Protein AF-A0A3B9D145-F1 (afdb_monomer_lite)

Secondary structure (DSSP, 8-state):
-PPPPP----TT-PPPPPPP----TTT-TT-----TTT-HHHHHHHHHHHHHHHHHHHHTPPPPPP-

Sequence (67 aa):
VRKPRARRNQKNKEQPTPQVMLFNLKDDLGEQTNVAADHPGTVQKLQARMTELDNEITRNARAPWQK

Radius of gyration: 21.22 Å; chains: 1; bounding box: 62×35×38 Å

Structure (mmCIF, N/CA/C/O backbone):
data_AF-A0A3B9D145-F1
#
_entry.id   AF-A0A3B9D145-F1
#
loop_
_atom_site.group_PDB
_atom_site.id
_atom_site.type_symbol
_atom_site.label_atom_id
_atom_site.label_alt_id
_atom_site.label_comp_id
_atom_site.label_asym_id
_atom_site.label_entity_id
_atom_site.label_seq_id
_atom_site.pdbx_PDB_ins_code
_atom_site.Cartn_x
_atom_site.Cartn_y
_atom_site.Cartn_z
_atom_site.occupancy
_atom_site.B_iso_or_equiv
_atom_site.auth_seq_id
_atom_site.auth_comp_id
_atom_site.auth_asym_id
_atom_site.auth_atom_id
_atom_site.pdbx_PDB_model_num
ATOM 1 N N . VAL A 1 1 ? 46.145 25.525 15.306 1.00 57.50 1 VAL A N 1
ATOM 2 C CA . VAL A 1 1 ? 45.596 24.514 14.365 1.00 57.50 1 VAL A CA 1
ATOM 3 C C . VAL A 1 1 ? 44.354 23.878 14.991 1.00 57.50 1 VAL A C 1
ATOM 5 O O . VAL A 1 1 ? 44.469 23.290 16.058 1.00 57.50 1 VAL A O 1
ATOM 8 N N . ARG A 1 2 ? 43.155 24.078 14.419 1.00 50.34 2 ARG A N 1
ATOM 9 C CA . ARG A 1 2 ? 41.889 23.525 14.953 1.00 50.34 2 ARG A CA 1
ATOM 10 C C . ARG A 1 2 ? 41.752 22.057 14.527 1.00 50.34 2 ARG A C 1
ATOM 12 O O . ARG A 1 2 ? 41.874 21.764 13.343 1.00 50.34 2 ARG A O 1
ATOM 19 N N . LYS A 1 3 ? 41.519 21.145 15.478 1.00 61.03 3 LYS A N 1
ATOM 20 C CA . LYS A 1 3 ? 41.336 19.710 15.193 1.00 61.03 3 LYS A CA 1
ATOM 21 C C . LYS A 1 3 ? 40.065 19.487 14.350 1.00 61.03 3 LYS A C 1
ATOM 23 O O . LYS A 1 3 ? 39.036 20.094 14.660 1.00 61.03 3 LYS A O 1
ATOM 28 N N . PRO A 1 4 ? 40.102 18.629 13.314 1.00 63.62 4 PRO A N 1
ATOM 29 C CA . PRO A 1 4 ? 38.925 18.325 12.510 1.00 63.62 4 PRO A CA 1
ATOM 30 C C . PRO A 1 4 ? 37.879 17.589 13.356 1.00 63.62 4 PRO A C 1
ATOM 32 O O . PRO A 1 4 ? 38.195 16.657 14.097 1.00 63.62 4 PRO A O 1
ATOM 35 N N . ARG A 1 5 ? 36.615 18.020 13.264 1.00 65.06 5 ARG A N 1
ATOM 36 C CA . ARG A 1 5 ? 35.490 17.359 13.937 1.00 65.06 5 ARG A CA 1
ATOM 37 C C . ARG A 1 5 ? 35.282 15.984 13.304 1.00 65.06 5 ARG A C 1
ATOM 39 O O . ARG A 1 5 ? 35.060 15.893 12.099 1.00 65.06 5 ARG A O 1
ATOM 46 N N . ALA A 1 6 ? 35.320 14.930 14.115 1.00 63.03 6 ALA A N 1
ATOM 47 C CA . ALA A 1 6 ? 34.982 13.587 13.664 1.00 63.03 6 ALA A CA 1
ATOM 48 C C . ALA A 1 6 ? 33.546 13.573 13.110 1.00 63.03 6 ALA A C 1
ATOM 50 O O . ALA A 1 6 ? 32.595 13.932 13.811 1.00 63.03 6 ALA A O 1
ATOM 51 N N . ARG A 1 7 ? 33.381 13.166 11.845 1.00 63.09 7 ARG A N 1
ATOM 52 C CA . ARG A 1 7 ? 32.064 12.885 11.263 1.00 63.09 7 ARG A CA 1
ATOM 53 C C . ARG A 1 7 ? 31.518 11.634 11.942 1.00 63.09 7 ARG A C 1
ATOM 55 O O . ARG A 1 7 ? 31.909 10.519 11.606 1.00 63.09 7 ARG A O 1
ATOM 62 N N . ARG A 1 8 ? 30.621 11.821 12.912 1.00 57.66 8 ARG A N 1
ATOM 63 C CA . ARG A 1 8 ? 29.854 10.742 13.544 1.00 57.66 8 ARG A CA 1
ATOM 64 C C . ARG A 1 8 ? 28.826 10.222 12.535 1.00 57.66 8 ARG A C 1
ATOM 66 O O . ARG A 1 8 ? 27.640 10.500 12.656 1.00 57.66 8 ARG A O 1
ATOM 73 N N . ASN A 1 9 ? 29.291 9.500 11.514 1.00 57.94 9 ASN A N 1
ATOM 74 C CA . ASN A 1 9 ? 28.420 8.693 10.668 1.00 57.94 9 ASN A CA 1
ATOM 75 C C . ASN A 1 9 ? 27.824 7.601 11.560 1.00 57.94 9 ASN A C 1
ATOM 77 O O . ASN A 1 9 ? 28.481 6.611 11.878 1.00 57.94 9 ASN A O 1
ATOM 81 N N . GLN A 1 10 ? 26.588 7.827 12.003 1.00 60.94 10 GLN A N 1
ATOM 82 C CA . GLN A 1 10 ? 25.739 6.846 12.670 1.00 60.94 10 GLN A CA 1
ATOM 83 C C . GLN A 1 10 ? 25.400 5.741 11.659 1.00 60.94 10 GLN A C 1
ATOM 85 O O . GLN A 1 10 ? 24.325 5.735 11.076 1.00 60.94 10 GLN A O 1
ATOM 90 N N . LYS A 1 11 ? 26.340 4.822 11.418 1.00 57.97 11 LYS A N 1
ATOM 91 C CA . LYS A 1 11 ? 26.163 3.671 10.517 1.00 57.97 11 LYS A CA 1
ATOM 92 C C . LYS A 1 11 ? 25.235 2.574 11.071 1.00 57.97 11 LYS A C 1
ATOM 94 O O . LYS A 1 11 ? 25.018 1.600 10.374 1.00 57.97 11 LYS A O 1
ATOM 99 N N . ASN A 1 12 ? 24.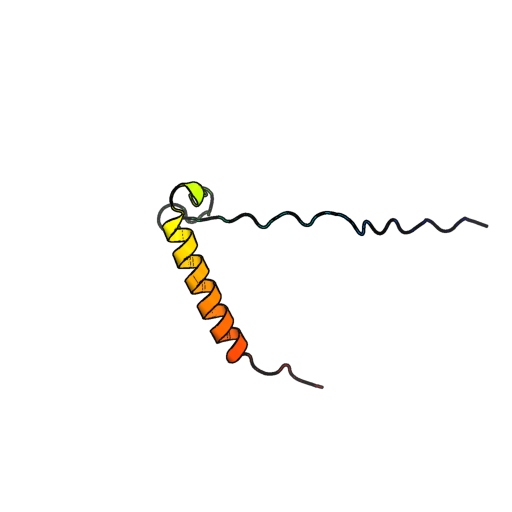669 2.749 12.269 1.00 60.62 12 ASN A N 1
ATOM 100 C CA . ASN A 1 12 ? 23.867 1.739 12.977 1.00 60.62 12 ASN A CA 1
ATOM 101 C C . ASN A 1 12 ? 22.558 2.305 13.561 1.00 60.62 12 ASN A C 1
ATOM 103 O O . ASN A 1 12 ? 22.153 1.929 14.656 1.00 60.62 12 ASN A O 1
ATOM 107 N N . LYS A 1 13 ? 21.896 3.253 12.888 1.00 66.81 13 LYS A N 1
ATOM 108 C CA . LYS A 1 13 ? 20.489 3.509 13.227 1.00 66.81 13 LYS A CA 1
ATOM 109 C C . LYS A 1 13 ? 19.656 2.435 12.543 1.00 66.81 13 LYS A C 1
ATOM 111 O O . LYS A 1 13 ? 19.576 2.430 11.317 1.00 66.81 13 LYS A O 1
ATOM 116 N N . GLU A 1 14 ? 19.110 1.521 13.339 1.00 73.00 14 GLU A N 1
ATOM 117 C CA . GLU A 1 14 ? 18.072 0.592 12.897 1.00 73.00 14 GLU A CA 1
ATOM 118 C C . GLU A 1 14 ? 16.989 1.407 12.187 1.00 73.00 14 GLU A C 1
ATOM 120 O O . GLU A 1 14 ? 16.468 2.384 12.734 1.00 73.00 14 GLU A O 1
ATOM 125 N N . GLN A 1 15 ? 16.745 1.080 10.918 1.00 73.75 15 GLN A N 1
ATOM 126 C CA . GLN A 1 15 ? 15.676 1.715 10.160 1.00 73.75 15 GLN A CA 1
ATOM 127 C C . GLN A 1 15 ? 14.357 1.290 10.812 1.00 73.75 15 GLN A C 1
ATOM 129 O O . GLN A 1 15 ? 14.176 0.091 11.048 1.00 73.75 15 GLN A O 1
ATOM 134 N N . PRO A 1 16 ? 13.454 2.229 11.136 1.00 76.44 16 PRO A N 1
ATOM 135 C CA . PRO A 1 16 ? 12.172 1.871 11.718 1.00 76.44 16 PRO A CA 1
ATOM 136 C C . PRO A 1 16 ? 11.434 0.930 10.765 1.00 76.44 16 PRO A C 1
ATOM 138 O O . PRO A 1 16 ? 11.401 1.154 9.552 1.00 76.44 16 PRO A O 1
ATOM 141 N N . THR A 1 17 ? 10.861 -0.140 11.312 1.00 81.69 17 THR A N 1
ATOM 142 C CA . THR A 1 17 ? 10.044 -1.063 10.527 1.00 81.69 17 THR A CA 1
ATOM 143 C C . THR A 1 17 ? 8.840 -0.308 9.965 1.00 81.69 17 THR A C 1
ATOM 145 O O . THR A 1 17 ? 8.175 0.399 10.731 1.00 81.69 17 THR A O 1
ATOM 148 N N . PRO A 1 18 ? 8.534 -0.443 8.665 1.00 83.50 18 PRO A N 1
ATOM 149 C CA . PRO A 1 18 ? 7.379 0.217 8.078 1.00 83.50 18 PRO A CA 1
ATOM 150 C C . PRO A 1 18 ? 6.098 -0.279 8.754 1.00 83.50 18 PRO A C 1
ATOM 152 O O . PRO A 1 18 ? 5.879 -1.482 8.899 1.00 83.50 18 PRO A O 1
ATOM 155 N N . GLN A 1 19 ? 5.264 0.661 9.190 1.00 89.75 19 GLN A N 1
ATOM 156 C CA . GLN A 1 19 ? 3.978 0.357 9.803 1.00 89.75 19 GLN A CA 1
ATOM 157 C C . GLN A 1 19 ? 2.923 0.154 8.714 1.00 89.75 19 GLN A C 1
ATOM 159 O O . GLN A 1 19 ? 2.804 0.968 7.802 1.00 89.75 19 GLN A O 1
ATOM 164 N N . VAL A 1 20 ? 2.139 -0.919 8.826 1.00 92.00 20 VAL A N 1
ATOM 165 C CA . VAL A 1 20 ? 1.015 -1.187 7.922 1.00 92.00 20 VAL A CA 1
ATOM 166 C C . VAL A 1 20 ? -0.241 -0.502 8.457 1.00 92.00 20 VAL A C 1
ATOM 168 O O . VAL A 1 20 ? -0.582 -0.649 9.634 1.00 92.00 20 VAL A O 1
ATOM 171 N N . MET A 1 21 ? -0.926 0.245 7.593 1.00 94.81 21 MET A N 1
ATOM 172 C CA . MET A 1 21 ? -2.164 0.956 7.915 1.00 94.81 21 MET A CA 1
ATOM 173 C C . MET A 1 21 ? -3.250 0.621 6.893 1.00 94.81 21 MET A C 1
ATOM 175 O O . MET A 1 21 ? -2.955 0.376 5.724 1.00 94.81 21 MET A O 1
ATOM 179 N N . LEU A 1 22 ? -4.502 0.595 7.344 1.00 95.94 22 LEU A N 1
ATOM 180 C CA . LEU A 1 22 ? -5.678 0.358 6.514 1.00 95.94 22 LEU A CA 1
ATOM 181 C C . LEU A 1 22 ? -6.762 1.356 6.910 1.00 95.94 22 LEU A C 1
ATOM 183 O O . LEU A 1 22 ? -7.092 1.457 8.089 1.00 95.94 22 LEU A O 1
ATOM 187 N N . PHE A 1 23 ? -7.333 2.034 5.919 1.00 96.81 23 PHE A N 1
ATOM 188 C CA . PHE A 1 23 ? -8.373 3.043 6.103 1.00 96.81 23 PHE A CA 1
ATOM 189 C C . PHE A 1 23 ? -9.593 2.712 5.251 1.00 96.81 23 PHE A C 1
ATOM 191 O O . PHE A 1 23 ? -9.474 2.179 4.144 1.00 96.81 23 PHE A O 1
ATOM 198 N N . ASN A 1 24 ? -10.775 3.053 5.756 1.00 95.69 24 ASN A N 1
ATOM 199 C CA . ASN A 1 24 ? -12.012 2.971 4.994 1.00 95.69 24 ASN A CA 1
ATOM 200 C C . ASN A 1 24 ? -12.374 4.361 4.466 1.00 95.69 24 ASN A C 1
ATOM 202 O O . ASN A 1 24 ? -13.075 5.116 5.127 1.00 95.69 24 ASN A O 1
ATOM 206 N N . LEU A 1 25 ? -11.946 4.668 3.242 1.00 95.44 25 LEU A N 1
ATOM 207 C CA . LEU A 1 25 ? -12.125 5.993 2.636 1.00 95.44 25 LEU A CA 1
ATOM 208 C C . LEU A 1 25 ? -13.589 6.400 2.406 1.00 95.44 25 LEU A C 1
ATOM 210 O O . LEU A 1 25 ? -13.860 7.570 2.147 1.00 95.44 25 LEU A O 1
ATOM 214 N N . LYS A 1 26 ? -14.537 5.456 2.471 1.00 96.06 26 LYS A N 1
ATOM 215 C CA . LYS A 1 26 ? -15.966 5.773 2.360 1.00 96.06 26 LYS A CA 1
ATOM 216 C C . LYS A 1 26 ? -16.468 6.515 3.597 1.00 96.06 26 LYS A C 1
ATOM 218 O O . LYS A 1 26 ? -17.246 7.454 3.460 1.00 96.06 26 LYS A O 1
ATOM 223 N N . ASP A 1 27 ? -16.026 6.074 4.769 1.00 94.19 27 ASP A N 1
ATOM 224 C CA . ASP A 1 27 ? -16.490 6.581 6.063 1.00 94.19 27 ASP A CA 1
ATOM 225 C C . ASP A 1 27 ? -15.440 7.492 6.731 1.00 94.19 27 ASP A C 1
ATOM 227 O O . ASP A 1 27 ? -15.777 8.314 7.578 1.00 94.19 27 ASP A O 1
ATOM 231 N N . ASP A 1 28 ? -14.177 7.386 6.311 1.00 94.50 28 ASP A N 1
ATOM 232 C CA . ASP A 1 28 ? -13.023 8.124 6.822 1.00 94.50 28 ASP A CA 1
ATOM 233 C C . ASP A 1 28 ? -12.115 8.585 5.670 1.00 94.50 28 ASP A C 1
ATOM 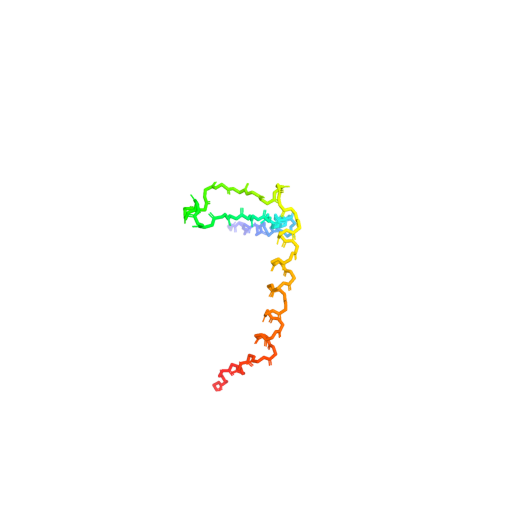235 O O . ASP A 1 28 ? -11.039 8.042 5.410 1.00 94.50 28 ASP A O 1
ATOM 239 N N . LEU A 1 29 ? -12.569 9.614 4.954 1.00 95.06 29 LEU A N 1
ATOM 240 C CA . LEU A 1 29 ? -11.802 10.243 3.872 1.00 95.06 29 LEU A CA 1
ATOM 241 C C . LEU A 1 29 ? -10.529 10.948 4.378 1.00 95.06 29 LEU A C 1
ATOM 243 O O . LEU A 1 29 ? -9.620 11.214 3.599 1.00 95.06 29 LEU A O 1
ATOM 247 N N . GLY A 1 30 ? -10.479 11.281 5.671 1.00 96.25 30 GLY A N 1
ATOM 248 C CA . GLY A 1 30 ? -9.345 11.953 6.297 1.00 96.25 30 GLY A CA 1
ATOM 249 C C . GLY A 1 30 ? -8.226 11.014 6.743 1.00 96.25 30 GLY A C 1
ATOM 250 O O . GLY A 1 30 ? -7.258 11.516 7.310 1.00 96.25 30 GLY A O 1
ATOM 251 N N . GLU A 1 31 ? -8.367 9.699 6.530 1.00 96.56 31 GLU A N 1
ATOM 252 C CA . GLU A 1 31 ? -7.392 8.671 6.927 1.00 96.56 31 GLU A CA 1
ATOM 253 C C . GLU A 1 31 ? -6.985 8.781 8.409 1.00 96.56 31 GLU A C 1
ATOM 255 O O . GLU A 1 31 ? -5.812 8.697 8.775 1.00 96.56 31 GLU A O 1
ATOM 260 N N . GLN A 1 32 ? -7.957 9.015 9.292 1.00 95.56 32 GLN A N 1
ATOM 261 C CA . GLN A 1 32 ? -7.700 9.250 10.714 1.00 95.56 32 GLN A CA 1
ATOM 262 C C . GLN A 1 32 ? -7.685 7.954 11.531 1.00 95.56 32 GLN A C 1
ATOM 264 O O . GLN A 1 32 ? -6.989 7.863 12.544 1.00 95.56 32 GLN A O 1
ATOM 269 N N . THR A 1 33 ? -8.441 6.943 11.100 1.00 95.94 33 THR A N 1
ATOM 270 C CA . THR A 1 33 ? -8.704 5.721 11.865 1.00 95.94 33 THR A CA 1
ATOM 271 C C . THR A 1 33 ? -8.094 4.505 11.180 1.00 95.94 33 THR A C 1
ATOM 273 O O . THR A 1 33 ? -8.632 3.971 10.211 1.00 95.94 33 THR A O 1
ATOM 276 N N . ASN A 1 34 ? -6.970 4.025 11.714 1.00 95.44 34 ASN A N 1
ATOM 277 C CA . ASN A 1 34 ? -6.326 2.810 11.224 1.00 95.44 34 ASN A CA 1
ATOM 278 C C . ASN A 1 34 ? -7.053 1.552 11.733 1.00 95.44 34 ASN A C 1
ATOM 280 O O . ASN A 1 34 ? -7.020 1.261 12.927 1.00 95.44 34 ASN A O 1
ATOM 284 N N . VAL A 1 35 ? -7.622 0.771 10.814 1.00 95.44 35 VAL A N 1
ATOM 285 C CA . VAL A 1 35 ? -8.345 -0.488 11.085 1.00 95.44 35 VAL A CA 1
ATOM 286 C C . VAL A 1 35 ? -7.575 -1.736 10.621 1.00 95.44 35 VAL A C 1
ATOM 288 O O . VAL A 1 35 ? -8.146 -2.811 10.438 1.00 95.44 35 VAL A O 1
ATOM 291 N N . ALA A 1 36 ? -6.258 -1.626 10.399 1.00 94.81 36 ALA A N 1
ATOM 292 C CA . ALA A 1 36 ? -5.436 -2.733 9.892 1.00 94.81 36 ALA A CA 1
ATOM 293 C C . ALA A 1 36 ? -5.427 -3.960 10.816 1.00 94.81 36 ALA A C 1
ATOM 295 O O . ALA A 1 36 ? -5.424 -5.091 10.328 1.00 94.81 36 ALA A O 1
ATOM 296 N N . ALA A 1 37 ? -5.434 -3.739 12.134 1.00 93.81 37 ALA A N 1
ATOM 297 C CA . ALA A 1 37 ? -5.440 -4.812 13.128 1.00 93.81 37 ALA A CA 1
ATOM 298 C C . ALA A 1 37 ? -6.752 -5.615 13.111 1.00 93.81 37 ALA A C 1
ATOM 300 O O . ALA A 1 37 ? -6.726 -6.828 13.311 1.00 93.81 37 ALA A O 1
ATOM 301 N N . ASP A 1 38 ? -7.872 -4.954 12.806 1.00 95.31 38 ASP A N 1
ATOM 302 C CA . ASP A 1 38 ? -9.206 -5.563 12.793 1.00 95.31 38 ASP A CA 1
ATOM 303 C C . ASP A 1 38 ? -9.486 -6.332 11.492 1.00 95.31 38 ASP A C 1
ATOM 305 O O . ASP A 1 38 ? -10.322 -7.237 11.453 1.00 95.31 38 ASP A O 1
ATOM 309 N N . HIS A 1 39 ? -8.760 -6.015 10.412 1.00 94.88 39 HIS A N 1
ATOM 310 C CA . HIS A 1 39 ? -8.969 -6.604 9.086 1.00 94.88 39 HIS A CA 1
ATOM 311 C C . HIS A 1 39 ? -7.686 -7.171 8.445 1.00 94.88 39 HIS A C 1
ATOM 313 O O . HIS A 1 39 ? -7.335 -6.795 7.318 1.00 94.88 39 HIS A O 1
ATOM 319 N N . PRO A 1 40 ? -7.009 -8.149 9.078 1.00 94.12 40 PRO A N 1
ATOM 320 C CA . PRO A 1 40 ? -5.745 -8.692 8.573 1.00 94.12 40 PRO A CA 1
ATOM 321 C C . PRO A 1 40 ? -5.882 -9.371 7.201 1.00 94.12 40 PRO A C 1
ATOM 323 O O . PRO A 1 40 ? -4.979 -9.284 6.370 1.00 94.12 40 PRO A O 1
ATOM 326 N N . GLY A 1 41 ? -7.027 -10.004 6.916 1.00 95.94 41 GLY A N 1
ATOM 327 C CA . G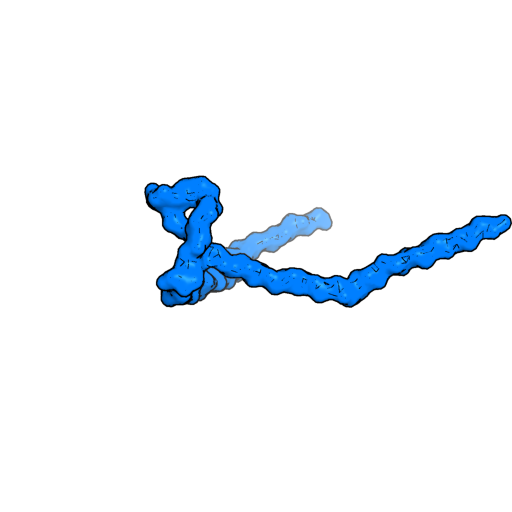LY A 1 41 ? -7.286 -10.622 5.609 1.00 95.94 41 GLY A CA 1
ATOM 328 C C . GLY A 1 41 ? -7.393 -9.599 4.472 1.00 95.94 41 GLY A C 1
ATOM 329 O O . GLY A 1 41 ? -6.883 -9.826 3.374 1.00 95.94 41 GLY A O 1
ATOM 330 N N . THR A 1 42 ? -8.001 -8.439 4.739 1.00 95.62 42 THR A N 1
ATOM 331 C CA . THR A 1 42 ? -8.096 -7.340 3.766 1.00 95.62 42 THR A CA 1
ATOM 332 C C . THR A 1 42 ? -6.719 -6.751 3.485 1.00 95.62 42 THR A C 1
ATOM 334 O O . THR A 1 42 ? -6.378 -6.543 2.321 1.00 95.62 42 THR A O 1
ATOM 337 N N . VAL A 1 4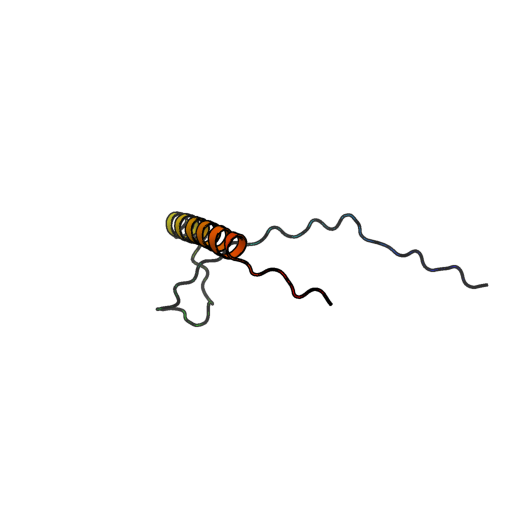3 ? -5.905 -6.558 4.528 1.00 95.69 43 VAL A N 1
ATOM 338 C CA . VAL A 1 43 ? -4.515 -6.100 4.399 1.00 95.69 43 VAL A CA 1
ATOM 339 C C . VAL A 1 43 ? -3.717 -7.034 3.488 1.00 95.69 43 VAL A C 1
ATOM 341 O O . VAL A 1 43 ? -3.137 -6.573 2.508 1.00 95.69 43 VAL A O 1
ATOM 344 N N . GLN A 1 44 ? -3.742 -8.345 3.745 1.00 95.81 44 GLN A N 1
ATOM 345 C CA . GLN A 1 44 ? -3.004 -9.324 2.935 1.00 95.81 44 GLN A CA 1
ATOM 346 C C . GLN A 1 44 ? -3.436 -9.304 1.466 1.00 95.81 44 GLN A C 1
ATOM 348 O O . GLN A 1 44 ? -2.595 -9.301 0.567 1.00 95.81 44 GLN A O 1
ATOM 353 N N . LYS A 1 45 ? -4.747 -9.246 1.209 1.00 97.44 45 LYS A N 1
ATOM 354 C CA . LYS A 1 45 ? -5.289 -9.197 -0.153 1.00 97.44 45 LYS A CA 1
ATOM 355 C C . LYS A 1 45 ? -4.845 -7.939 -0.901 1.00 97.44 45 LYS A C 1
ATOM 357 O O . LYS A 1 45 ? -4.454 -8.022 -2.064 1.00 97.44 45 LYS A O 1
ATOM 362 N N . LEU A 1 46 ? -4.923 -6.777 -0.252 1.00 96.56 46 LEU A N 1
ATOM 363 C CA . LEU A 1 46 ? -4.511 -5.509 -0.854 1.00 96.56 46 LEU A CA 1
ATOM 364 C C . LEU A 1 46 ? -3.001 -5.468 -1.091 1.00 96.56 46 LEU A C 1
ATOM 366 O O . LEU A 1 46 ? -2.571 -5.034 -2.156 1.00 96.56 46 LEU A O 1
ATOM 370 N N . GLN A 1 47 ? -2.209 -5.986 -0.153 1.00 95.12 47 GLN A N 1
ATOM 371 C CA . GLN A 1 47 ? -0.760 -6.064 -0.289 1.00 95.12 47 GLN A CA 1
ATOM 372 C C . GLN A 1 47 ? -0.343 -6.980 -1.446 1.00 95.12 47 GLN A C 1
ATOM 374 O O . GLN A 1 47 ? 0.497 -6.592 -2.253 1.00 95.12 47 GLN A O 1
ATOM 379 N N . ALA A 1 48 ? -0.971 -8.152 -1.585 1.00 96.69 48 ALA A N 1
ATOM 380 C CA . ALA A 1 48 ? -0.718 -9.051 -2.710 1.00 96.69 48 ALA A CA 1
ATOM 381 C C . ALA A 1 48 ? -1.021 -8.374 -4.056 1.00 96.69 48 ALA A C 1
ATOM 383 O O . ALA A 1 48 ? -0.208 -8.434 -4.978 1.00 96.69 48 ALA A O 1
ATOM 384 N N . ARG A 1 49 ? -2.154 -7.663 -4.145 1.00 97.38 49 ARG A N 1
ATOM 385 C CA . ARG A 1 49 ? -2.532 -6.905 -5.345 1.00 97.38 49 ARG A CA 1
ATOM 386 C C . ARG A 1 49 ? -1.550 -5.773 -5.652 1.00 97.38 49 ARG A C 1
ATOM 388 O O . ARG A 1 49 ? -1.223 -5.556 -6.812 1.00 97.38 49 ARG A O 1
ATOM 395 N N . MET A 1 50 ? -1.076 -5.059 -4.632 1.00 95.88 50 MET A N 1
ATOM 396 C CA . MET A 1 50 ? -0.061 -4.014 -4.792 1.00 95.88 50 MET A CA 1
ATOM 397 C C . MET A 1 50 ? 1.224 -4.594 -5.396 1.00 95.88 50 MET A C 1
ATOM 399 O O . MET A 1 50 ? 1.721 -4.071 -6.383 1.00 95.88 50 MET A O 1
ATOM 403 N N . THR A 1 51 ? 1.715 -5.719 -4.867 1.00 96.12 51 THR A N 1
ATOM 404 C CA . THR A 1 51 ? 2.915 -6.390 -5.391 1.00 96.12 51 THR A CA 1
ATOM 405 C C . THR A 1 51 ? 2.736 -6.889 -6.825 1.00 96.12 51 THR A C 1
ATOM 407 O O . THR A 1 51 ? 3.661 -6.800 -7.630 1.00 96.12 51 THR A O 1
ATOM 410 N N . GLU A 1 52 ? 1.563 -7.420 -7.169 1.00 97.38 52 GLU A N 1
ATOM 411 C CA . GLU A 1 52 ? 1.250 -7.827 -8.542 1.00 97.38 52 GLU A CA 1
ATOM 412 C C . GLU A 1 52 ? 1.335 -6.641 -9.515 1.00 97.38 52 GLU A C 1
ATOM 414 O O . GLU A 1 52 ? 2.034 -6.728 -10.527 1.00 97.38 52 GLU A O 1
ATOM 419 N N . LEU A 1 53 ? 0.702 -5.519 -9.165 1.00 97.00 53 LEU A N 1
ATOM 420 C CA . LEU A 1 53 ? 0.719 -4.299 -9.973 1.00 97.00 53 LEU A CA 1
ATOM 421 C C . LEU A 1 53 ? 2.122 -3.693 -10.077 1.00 97.00 53 LEU A C 1
ATOM 423 O O . LEU A 1 53 ? 2.532 -3.304 -11.167 1.00 97.00 53 LEU A O 1
ATOM 427 N N . ASP A 1 54 ? 2.892 -3.662 -8.989 1.00 95.69 54 ASP A N 1
ATOM 428 C CA . ASP A 1 54 ? 4.278 -3.177 -9.009 1.00 95.69 54 ASP A CA 1
ATOM 429 C C . ASP A 1 54 ? 5.151 -4.009 -9.951 1.00 95.69 54 ASP A C 1
ATOM 431 O O . ASP A 1 54 ? 5.955 -3.462 -10.713 1.00 95.69 54 ASP A O 1
ATOM 435 N N . ASN A 1 55 ? 4.977 -5.333 -9.947 1.00 95.62 55 ASN A N 1
ATOM 436 C CA . ASN A 1 55 ? 5.681 -6.219 -10.869 1.00 95.62 55 ASN A CA 1
ATOM 437 C C . ASN A 1 55 ? 5.292 -5.936 -12.324 1.00 95.62 55 ASN A C 1
ATOM 439 O O . ASN A 1 55 ? 6.160 -5.920 -13.198 1.00 95.62 55 ASN A O 1
ATOM 443 N N . GLU A 1 56 ? 4.007 -5.705 -12.595 1.00 96.31 56 GLU A N 1
ATOM 444 C CA . GLU A 1 56 ? 3.524 -5.345 -13.928 1.00 96.31 56 GLU A CA 1
ATOM 445 C C . GLU A 1 56 ? 4.091 -3.996 -14.396 1.00 96.31 56 GLU A C 1
ATOM 447 O O . GLU A 1 56 ? 4.644 -3.905 -15.494 1.00 96.31 56 GLU A O 1
ATOM 452 N N . ILE A 1 57 ? 4.025 -2.963 -13.551 1.00 95.62 57 ILE A N 1
ATOM 453 C CA . ILE A 1 57 ? 4.561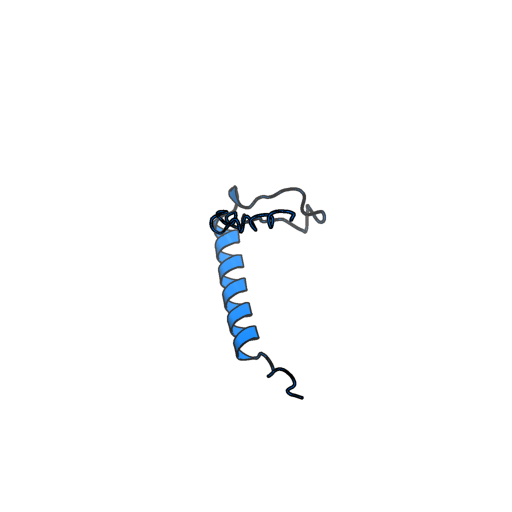 -1.627 -13.840 1.00 95.62 57 ILE A CA 1
ATOM 454 C C . ILE A 1 57 ? 6.067 -1.701 -14.086 1.00 95.62 57 ILE A C 1
ATOM 456 O O . ILE A 1 57 ? 6.558 -1.125 -15.054 1.00 95.62 57 ILE A O 1
ATOM 460 N N . THR A 1 58 ? 6.797 -2.445 -13.253 1.00 94.62 58 THR A N 1
ATOM 461 C CA . THR A 1 58 ? 8.250 -2.618 -13.383 1.00 94.62 58 THR A CA 1
ATOM 462 C C . THR A 1 58 ? 8.614 -3.300 -14.700 1.00 94.62 58 THR A C 1
ATOM 464 O O . THR A 1 58 ? 9.536 -2.859 -15.382 1.00 94.62 58 THR A O 1
ATOM 467 N N . ARG A 1 59 ? 7.877 -4.346 -15.102 1.00 94.44 59 ARG A N 1
ATOM 468 C CA . ARG A 1 59 ? 8.089 -5.032 -16.390 1.00 94.44 59 ARG A CA 1
ATOM 469 C C . ARG A 1 59 ? 7.831 -4.116 -17.585 1.00 94.44 59 ARG A C 1
ATOM 471 O O . ARG A 1 59 ? 8.548 -4.203 -18.576 1.00 94.44 59 ARG A O 1
ATOM 478 N N . ASN A 1 60 ? 6.831 -3.245 -17.479 1.00 94.56 60 ASN A N 1
ATOM 479 C CA . ASN A 1 60 ? 6.430 -2.313 -18.533 1.00 94.56 60 A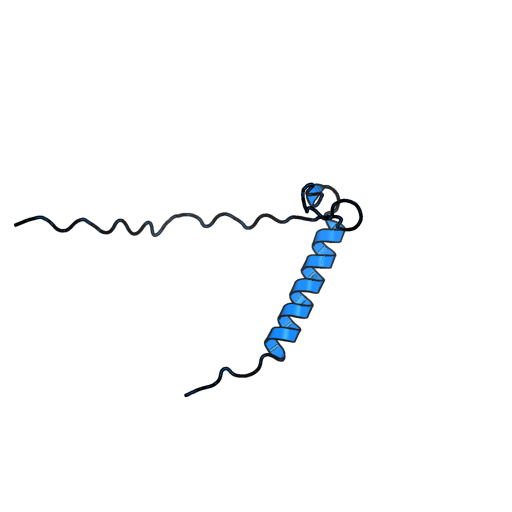SN A CA 1
ATOM 480 C C . ASN A 1 60 ? 7.127 -0.941 -18.439 1.00 94.56 60 ASN A C 1
ATOM 482 O O . ASN A 1 60 ? 6.798 -0.025 -19.200 1.00 94.56 60 ASN A O 1
ATOM 486 N N . ALA A 1 61 ? 8.072 -0.768 -17.511 1.00 93.69 61 ALA A N 1
ATOM 487 C CA . ALA A 1 61 ? 8.750 0.500 -17.295 1.00 93.69 61 ALA A CA 1
ATOM 488 C C . ALA A 1 61 ? 9.579 0.885 -18.529 1.00 93.69 61 ALA A C 1
ATOM 490 O O . ALA A 1 61 ? 10.401 0.116 -19.031 1.00 93.69 61 ALA A O 1
ATOM 491 N N . ARG A 1 62 ? 9.374 2.108 -19.026 1.00 93.06 62 ARG A N 1
ATOM 492 C CA . ARG A 1 62 ? 10.152 2.639 -20.151 1.00 93.06 62 ARG A CA 1
ATOM 493 C C . ARG A 1 62 ? 11.601 2.862 -19.725 1.00 93.06 62 ARG A C 1
ATOM 495 O O . ARG A 1 62 ? 11.857 3.320 -18.612 1.00 93.06 62 ARG A O 1
ATOM 502 N N . ALA A 1 63 ? 12.536 2.604 -20.639 1.00 90.81 63 ALA A N 1
ATOM 503 C CA . ALA A 1 63 ? 13.937 2.934 -20.416 1.00 90.81 63 ALA A CA 1
ATOM 504 C C . ALA A 1 63 ? 14.090 4.441 -20.124 1.00 90.81 63 ALA A C 1
ATOM 506 O O . ALA A 1 63 ? 13.437 5.263 -20.780 1.00 90.81 63 ALA A O 1
ATOM 507 N N . PRO A 1 64 ? 14.939 4.822 -19.152 1.00 90.75 64 PRO A N 1
ATOM 508 C CA . PRO A 1 64 ? 15.227 6.224 -18.898 1.00 90.75 64 PRO A CA 1
ATOM 509 C C . PRO A 1 64 ? 15.897 6.838 -20.129 1.00 90.75 64 PRO A C 1
ATOM 511 O O . PRO A 1 64 ? 16.669 6.177 -20.827 1.00 90.75 64 PRO A O 1
ATOM 514 N N . TRP A 1 65 ? 15.622 8.115 -20.392 1.00 89.56 65 TRP A N 1
ATOM 515 C CA . TRP A 1 65 ? 16.292 8.820 -21.478 1.00 89.56 65 TRP A CA 1
ATOM 516 C C . TRP A 1 65 ? 17.793 8.935 -21.182 1.00 89.56 65 TRP A C 1
ATOM 518 O O . TRP A 1 65 ? 18.184 9.506 -20.162 1.00 89.56 65 TRP A O 1
ATOM 528 N N . GLN A 1 66 ? 18.621 8.378 -22.067 1.00 85.31 66 GLN A N 1
ATOM 529 C CA . GLN A 1 66 ? 20.073 8.527 -22.007 1.00 85.31 66 GLN A CA 1
ATOM 530 C C . GLN A 1 66 ? 20.488 9.693 -22.910 1.00 85.31 66 GLN A C 1
ATOM 532 O O . GLN A 1 66 ? 20.087 9.740 -24.073 1.00 85.31 66 GLN A O 1
ATOM 537 N N . LYS A 1 67 ? 21.211 10.654 -22.321 1.00 78.06 67 LYS A N 1
ATOM 538 C CA . LYS A 1 67 ? 21.760 11.842 -22.989 1.00 78.06 67 LYS A CA 1
ATOM 539 C C . LYS A 1 67 ? 23.001 11.509 -23.795 1.00 78.06 67 LYS A C 1
ATOM 541 O O . LYS A 1 67 ? 23.827 10.736 -23.263 1.00 78.06 67 LYS A O 1
#

pLDDT: mean 86.61, std 14.02, range [50.34, 97.44]

Foldseek 3Di:
DDDDDDPPPCPDDDDDDDDDFDDDCVVCVPSPDGCCVVCVVVSVVVVVVVVVVVVVCVVVPDDDDDD